Protein AF-A0A0U3E760-F1 (afdb_monomer_lite)

Structure (mmCIF, N/CA/C/O backbone):
data_AF-A0A0U3E760-F1
#
_entry.id   AF-A0A0U3E760-F1
#
loop_
_atom_site.group_PDB
_atom_site.id
_atom_site.type_symbol
_atom_site.label_atom_id
_atom_site.label_alt_id
_atom_site.label_comp_id
_atom_site.label_asym_id
_atom_site.label_entity_id
_atom_site.label_seq_id
_atom_site.pdbx_PDB_ins_code
_atom_site.Cartn_x
_atom_site.Cartn_y
_atom_site.Cartn_z
_atom_site.occupancy
_atom_site.B_iso_or_equiv
_atom_site.auth_seq_id
_atom_site.auth_comp_id
_atom_site.auth_asym_id
_atom_site.auth_atom_id
_atom_site.pdbx_PDB_model_num
ATOM 1 N N . MET A 1 1 ? -31.411 -8.824 47.594 1.00 38.66 1 MET A N 1
ATOM 2 C CA . MET A 1 1 ? -30.555 -7.652 47.331 1.00 38.66 1 MET A CA 1
ATOM 3 C C . MET A 1 1 ? -29.445 -8.138 46.421 1.00 38.66 1 MET A C 1
ATOM 5 O O . MET A 1 1 ? -28.721 -9.026 46.841 1.00 38.66 1 MET A O 1
ATOM 9 N N . ARG A 1 2 ? -29.431 -7.729 45.148 1.00 38.91 2 ARG A N 1
ATOM 10 C CA . ARG A 1 2 ? -28.436 -8.165 44.156 1.00 38.91 2 ARG A CA 1
ATOM 11 C C . ARG A 1 2 ? -27.756 -6.900 43.645 1.00 38.91 2 ARG A C 1
ATOM 13 O O . ARG A 1 2 ? -28.457 -5.940 43.325 1.00 38.91 2 ARG A O 1
ATOM 20 N N . ASP A 1 3 ? -26.439 -6.904 43.741 1.00 46.06 3 ASP A N 1
ATOM 21 C CA . ASP A 1 3 ? -25.577 -5.730 43.746 1.00 46.06 3 ASP A CA 1
ATOM 22 C C . ASP A 1 3 ? -25.678 -4.915 42.455 1.00 46.06 3 ASP A C 1
ATOM 24 O O . ASP A 1 3 ? -25.794 -5.464 41.357 1.00 46.06 3 ASP A O 1
ATOM 28 N N . LYS A 1 4 ? -25.683 -3.588 42.595 1.00 48.56 4 LYS A N 1
ATOM 29 C CA . LYS A 1 4 ? -25.688 -2.654 41.466 1.00 48.56 4 LYS A CA 1
ATOM 30 C C . LYS A 1 4 ? -24.257 -2.517 40.963 1.00 48.56 4 LYS A C 1
ATOM 32 O O . LYS A 1 4 ? -23.583 -1.573 41.355 1.00 48.56 4 LYS A O 1
ATOM 37 N N . VAL A 1 5 ? -23.828 -3.424 40.090 1.00 53.56 5 VAL A N 1
ATOM 38 C CA . VAL A 1 5 ? -22.493 -3.319 39.497 1.00 53.56 5 VAL A CA 1
ATOM 39 C C . VAL A 1 5 ? -22.442 -2.068 38.617 1.00 53.56 5 VAL A C 1
ATOM 41 O O . VAL A 1 5 ? -23.124 -1.969 37.592 1.00 53.56 5 VAL A O 1
ATOM 44 N N . THR A 1 6 ? -21.715 -1.056 39.079 1.00 63.69 6 THR A N 1
ATOM 45 C CA . THR A 1 6 ? -21.594 0.247 38.413 1.00 63.69 6 THR A CA 1
ATOM 46 C C . THR A 1 6 ? -20.575 0.124 37.276 1.00 63.69 6 THR A C 1
ATOM 48 O O . THR A 1 6 ? -19.719 -0.751 37.301 1.00 63.69 6 THR A O 1
ATOM 51 N N . ARG A 1 7 ? -20.632 0.981 36.245 1.00 52.53 7 ARG A N 1
ATOM 52 C CA . ARG A 1 7 ? -19.701 0.925 35.091 1.00 52.53 7 ARG A CA 1
ATOM 53 C C . ARG A 1 7 ? -18.217 0.892 35.487 1.00 52.53 7 ARG A C 1
ATOM 55 O O . ARG A 1 7 ? -17.406 0.378 34.728 1.00 52.53 7 ARG A O 1
ATOM 62 N N . GLU A 1 8 ? -17.885 1.425 36.659 1.00 49.28 8 GLU A N 1
ATOM 63 C CA . GLU A 1 8 ? -16.531 1.390 37.216 1.00 49.28 8 GLU A CA 1
ATOM 64 C C . GLU A 1 8 ? -16.141 0.009 37.762 1.00 49.28 8 GLU A C 1
ATOM 66 O O . GLU A 1 8 ? -14.989 -0.384 37.626 1.00 49.28 8 GLU A O 1
ATOM 71 N N . GLU A 1 9 ? -17.094 -0.768 38.282 1.00 56.16 9 GLU A N 1
ATOM 72 C CA . GLU A 1 9 ? -16.864 -2.147 38.733 1.00 56.16 9 GLU A CA 1
ATOM 73 C C . GLU A 1 9 ? -16.770 -3.118 37.554 1.00 56.16 9 GLU A C 1
ATOM 75 O O . GLU A 1 9 ? -15.931 -4.005 37.575 1.00 56.16 9 GLU A O 1
ATOM 80 N N . LEU A 1 10 ? -17.546 -2.919 36.479 1.00 55.88 10 LEU A N 1
ATOM 81 C CA . LEU A 1 10 ? -17.348 -3.680 35.235 1.00 55.88 10 LEU A CA 1
ATOM 82 C C . LEU A 1 10 ? -15.982 -3.374 34.607 1.00 55.88 10 LEU A C 1
ATOM 84 O O . LEU A 1 10 ? -15.311 -4.282 34.132 1.00 55.88 10 LEU A O 1
ATOM 88 N N . ALA A 1 11 ? -15.541 -2.112 34.655 1.00 55.00 11 ALA A N 1
ATOM 89 C CA . ALA A 1 11 ? -14.200 -1.738 34.220 1.00 55.00 11 ALA A CA 1
ATOM 90 C C . ALA A 1 11 ? -13.113 -2.377 35.102 1.00 55.00 11 ALA A C 1
ATOM 92 O O . ALA A 1 11 ? -12.109 -2.831 34.569 1.00 55.00 11 ALA A O 1
ATOM 93 N N . GLN A 1 12 ? -13.319 -2.455 36.422 1.00 52.38 12 GLN A N 1
ATOM 94 C CA . GLN A 1 12 ? -12.398 -3.127 37.345 1.00 52.38 12 GLN A CA 1
ATOM 95 C C . GLN A 1 12 ? -12.360 -4.645 37.161 1.00 52.38 12 GLN A C 1
ATOM 97 O O . GLN A 1 12 ? -11.275 -5.206 37.179 1.00 52.38 12 GLN A O 1
ATOM 102 N N . ILE A 1 13 ? -13.498 -5.301 36.932 1.00 55.41 13 ILE A N 1
ATOM 103 C CA . ILE A 1 13 ? -13.568 -6.753 36.702 1.00 55.41 13 ILE A CA 1
ATOM 104 C C . ILE A 1 13 ? -12.879 -7.125 35.380 1.00 55.41 13 ILE A C 1
ATOM 106 O O . ILE A 1 13 ? -12.124 -8.089 35.333 1.00 55.41 13 ILE A O 1
ATOM 110 N N . ILE A 1 14 ? -13.045 -6.308 34.333 1.00 54.00 14 ILE A N 1
ATOM 111 C CA . ILE A 1 14 ? -12.330 -6.469 33.052 1.00 54.00 14 ILE A CA 1
ATOM 112 C C . ILE A 1 14 ? -10.825 -6.164 33.199 1.00 54.00 14 ILE A C 1
ATOM 114 O O . ILE A 1 14 ? -10.008 -6.726 32.477 1.00 54.00 14 ILE A O 1
ATOM 118 N N . LEU A 1 15 ? -10.443 -5.284 34.132 1.00 53.25 15 LEU A N 1
ATOM 119 C CA . LEU A 1 15 ? -9.040 -4.984 34.446 1.00 53.25 15 LEU A CA 1
ATOM 120 C C . LEU A 1 15 ? -8.348 -6.094 35.261 1.00 53.25 15 LEU A C 1
ATOM 122 O O . LEU A 1 15 ? -7.121 -6.175 35.208 1.00 53.25 15 LEU A O 1
ATOM 126 N N . ASP A 1 16 ? -9.100 -6.911 36.005 1.00 49.81 16 ASP A N 1
ATOM 127 C CA . ASP A 1 16 ? -8.563 -7.943 36.909 1.00 49.81 16 ASP A CA 1
ATOM 128 C C . ASP A 1 16 ? -8.366 -9.305 36.207 1.00 49.81 16 ASP A C 1
ATOM 130 O O . ASP A 1 16 ? -7.472 -10.069 36.571 1.00 49.81 16 ASP A O 1
ATOM 134 N N . GLU A 1 17 ? -9.144 -9.600 35.157 1.00 57.72 17 GLU A N 1
ATOM 135 C CA . GLU A 1 17 ? -9.183 -10.914 34.492 1.00 57.72 17 GLU A CA 1
ATOM 136 C C . GLU A 1 17 ? -8.430 -10.951 33.147 1.00 57.72 17 GLU A C 1
ATOM 138 O O . GLU A 1 17 ? -8.969 -11.367 32.135 1.00 57.72 17 GLU A O 1
ATOM 143 N N . GLU A 1 18 ? -7.142 -10.589 33.149 1.00 51.81 18 GLU A N 1
ATOM 144 C CA . GLU A 1 18 ? -6.195 -10.885 32.050 1.00 51.81 18 GLU A CA 1
ATOM 145 C C . GLU A 1 18 ? -6.185 -9.910 30.852 1.00 51.81 18 GLU A C 1
ATOM 147 O O . GLU A 1 18 ? -6.592 -10.233 29.742 1.00 51.81 18 GLU A O 1
ATOM 152 N N . LEU A 1 19 ? -5.537 -8.751 31.023 1.00 41.53 19 LEU A N 1
ATOM 153 C CA . LEU A 1 19 ? -4.479 -8.348 30.085 1.00 41.53 19 LEU A CA 1
ATOM 154 C C . LEU A 1 19 ? -3.579 -7.294 30.727 1.00 41.53 19 LEU A C 1
ATOM 156 O O . LEU A 1 19 ? -3.959 -6.139 30.933 1.00 41.53 19 LEU A O 1
ATOM 160 N N . LEU A 1 20 ? -2.348 -7.693 31.038 1.00 39.75 20 LEU A N 1
ATOM 161 C CA . LEU A 1 20 ? -1.339 -6.732 31.430 1.00 39.75 20 LEU A CA 1
ATOM 162 C C . LEU A 1 20 ? -1.130 -5.714 30.306 1.00 39.75 20 LEU A C 1
ATOM 164 O O . LEU A 1 20 ? -0.742 -6.056 29.193 1.00 39.75 20 LEU A O 1
ATOM 168 N N . THR A 1 21 ? -1.212 -4.453 30.723 1.00 49.84 21 THR A N 1
ATOM 169 C CA . THR A 1 21 ? -0.479 -3.290 30.210 1.00 49.84 21 THR A CA 1
ATOM 170 C C . THR A 1 21 ? -0.949 -2.665 28.885 1.00 49.84 21 THR A C 1
ATOM 172 O O . THR A 1 21 ? -1.001 -3.291 27.839 1.00 49.84 21 THR A O 1
ATOM 175 N N . ASN A 1 22 ? -1.215 -1.354 28.968 1.00 50.59 22 ASN A N 1
ATOM 176 C CA . ASN A 1 22 ? -1.591 -0.378 27.929 1.00 50.59 22 ASN A CA 1
ATOM 177 C C . ASN A 1 22 ? -2.993 -0.453 27.300 1.00 50.59 22 ASN A C 1
ATOM 179 O O . ASN A 1 22 ? -3.584 0.609 27.107 1.00 50.59 22 ASN A O 1
ATOM 183 N N . ASP A 1 23 ? -3.571 -1.628 27.064 1.00 51.19 23 ASP A N 1
ATOM 184 C CA . ASP A 1 23 ? -4.777 -1.704 26.215 1.00 51.19 23 ASP A CA 1
ATOM 185 C C . ASP A 1 23 ? -6.092 -1.432 26.969 1.00 51.19 23 ASP A C 1
ATOM 187 O O . ASP A 1 23 ? -7.013 -0.820 26.431 1.00 51.19 23 ASP A O 1
ATOM 191 N N . ALA A 1 24 ? -6.185 -1.789 28.253 1.00 51.78 24 ALA A N 1
ATOM 192 C CA . ALA A 1 24 ? -7.411 -1.591 29.035 1.00 51.78 24 ALA A CA 1
ATOM 193 C C . ALA A 1 24 ? -7.748 -0.106 29.285 1.00 51.78 24 ALA A C 1
ATOM 195 O O . ALA A 1 24 ? -8.917 0.286 29.300 1.00 51.78 24 ALA A O 1
ATOM 196 N N . ALA A 1 25 ? -6.727 0.747 29.419 1.00 55.59 25 ALA A N 1
ATOM 197 C CA . ALA A 1 25 ? -6.912 2.196 29.498 1.00 55.59 25 ALA A CA 1
ATOM 198 C C . ALA A 1 25 ? -7.409 2.773 28.159 1.00 55.59 25 ALA A C 1
ATOM 200 O O . ALA A 1 25 ? -8.283 3.642 28.152 1.00 55.59 25 ALA A O 1
ATOM 201 N N . GLU A 1 26 ? -6.914 2.239 27.038 1.00 53.53 26 GLU A N 1
ATOM 202 C CA . GLU A 1 26 ? -7.351 2.617 25.693 1.00 53.53 26 GLU A CA 1
ATOM 203 C C . GLU A 1 26 ? -8.809 2.196 25.436 1.00 53.53 26 GLU A C 1
ATOM 205 O O . GLU A 1 26 ? -9.595 2.965 24.884 1.00 53.53 26 GLU A O 1
ATOM 210 N N . ILE A 1 27 ? -9.222 1.016 25.910 1.00 54.44 27 ILE A N 1
ATOM 211 C CA . ILE A 1 27 ? -10.605 0.523 25.798 1.00 54.44 27 ILE A CA 1
ATOM 212 C C . ILE A 1 27 ? -11.582 1.445 26.546 1.00 54.44 27 ILE A C 1
ATOM 214 O O . ILE A 1 27 ? -12.632 1.805 26.008 1.00 54.44 27 ILE A O 1
ATOM 218 N N . ILE A 1 28 ? -11.233 1.895 27.755 1.00 57.88 28 ILE A N 1
ATOM 219 C CA . ILE A 1 28 ? -12.058 2.839 28.529 1.00 57.88 28 ILE A CA 1
ATOM 220 C C . ILE A 1 28 ? -12.141 4.208 27.831 1.00 57.88 28 ILE A C 1
ATOM 222 O O . ILE A 1 28 ? -13.200 4.844 27.839 1.00 57.88 28 ILE A O 1
ATOM 226 N N . GLU A 1 29 ? -11.061 4.659 27.191 1.00 61.38 29 GLU A N 1
ATOM 227 C CA . GLU A 1 29 ? -11.030 5.894 26.398 1.00 61.38 29 GLU A CA 1
ATOM 228 C C . GLU A 1 29 ? -11.915 5.793 25.138 1.00 61.38 29 GLU A C 1
ATOM 230 O O . GLU A 1 29 ? -12.744 6.673 24.892 1.00 61.38 29 GLU A O 1
ATOM 235 N N . ILE A 1 30 ? -11.850 4.672 24.411 1.00 56.28 30 ILE A N 1
ATOM 236 C CA . ILE A 1 30 ? -12.683 4.367 23.229 1.00 56.28 30 ILE A CA 1
ATOM 237 C C . ILE A 1 30 ? -14.183 4.287 23.574 1.00 56.28 30 ILE A C 1
ATOM 239 O O . ILE A 1 30 ? -15.048 4.595 22.738 1.00 56.28 30 ILE A O 1
ATOM 243 N N . LEU A 1 31 ? -14.512 3.857 24.795 1.00 60.44 31 LEU A N 1
ATOM 244 C CA . LEU A 1 31 ? -15.885 3.792 25.301 1.00 60.44 31 LEU A CA 1
ATOM 245 C C . LEU A 1 31 ? -16.395 5.150 25.806 1.00 60.44 31 LEU A C 1
ATOM 247 O O . LEU A 1 31 ? -17.590 5.429 25.688 1.00 60.44 31 LEU A O 1
ATOM 251 N N . LYS A 1 32 ? -15.513 6.012 26.332 1.00 59.94 32 LYS A N 1
ATOM 252 C CA . LYS A 1 32 ? -15.852 7.395 26.714 1.00 59.94 32 LYS A CA 1
ATOM 253 C C . LYS A 1 32 ? -16.061 8.298 25.504 1.00 59.94 32 LYS A C 1
ATOM 255 O O . LYS A 1 32 ? -16.911 9.191 25.562 1.00 59.94 32 LYS A O 1
ATOM 260 N N . ASP A 1 33 ? -15.336 8.071 24.412 1.00 49.69 33 ASP A N 1
ATOM 261 C CA . ASP A 1 33 ? -15.479 8.902 23.226 1.00 49.69 33 ASP A CA 1
ATOM 262 C C . ASP A 1 33 ? -16.687 8.480 22.364 1.00 49.69 33 ASP A C 1
ATOM 264 O O . ASP A 1 33 ? -16.717 7.470 21.655 1.00 49.69 33 ASP A O 1
ATOM 268 N N . THR A 1 34 ? -17.737 9.299 22.421 1.00 53.94 34 THR A N 1
ATOM 269 C CA . THR A 1 34 ? -18.954 9.160 21.602 1.00 53.94 34 THR A CA 1
ATOM 270 C C . THR A 1 34 ? -18.720 9.639 20.151 1.00 53.94 34 THR A C 1
ATOM 272 O O . THR A 1 34 ? -19.639 9.601 19.335 1.00 53.94 34 THR A O 1
ATOM 275 N N . LYS A 1 35 ? -17.504 10.093 19.788 1.00 46.50 35 LYS A N 1
ATOM 276 C CA . LYS A 1 35 ? -17.189 10.709 18.481 1.00 46.50 35 LYS A CA 1
ATOM 277 C C . LYS A 1 35 ? -15.971 10.122 17.748 1.00 46.50 35 LYS A C 1
ATOM 279 O O . LYS A 1 35 ? -15.405 10.790 16.881 1.00 46.50 35 LYS A O 1
ATOM 284 N N . VAL A 1 36 ? -15.652 8.847 17.970 1.00 52.19 36 VAL A N 1
ATOM 285 C CA . VAL A 1 36 ? -14.506 8.159 17.328 1.00 52.19 36 VAL A CA 1
ATOM 286 C C . VAL A 1 36 ? -14.532 8.206 15.785 1.00 52.19 36 VAL A C 1
ATOM 288 O O . VAL A 1 36 ? -13.493 8.129 15.136 1.00 52.19 36 VAL A O 1
ATOM 291 N N . SER A 1 37 ? -15.687 8.428 15.149 1.00 49.09 37 SER A N 1
ATOM 292 C CA . SER A 1 37 ? -15.783 8.449 13.682 1.00 49.09 37 SER A CA 1
ATOM 293 C C . SER A 1 37 ? -15.119 9.651 12.986 1.00 49.09 37 SER A C 1
ATOM 295 O O . SER A 1 37 ? -15.069 9.649 11.757 1.00 49.09 37 SER A O 1
ATOM 297 N N . LYS A 1 38 ? -14.631 10.689 13.692 1.00 46.34 38 LYS A N 1
ATOM 298 C CA . LYS A 1 38 ? -14.181 11.935 13.026 1.00 46.34 38 LYS A CA 1
ATOM 299 C C . LYS A 1 38 ? -12.692 12.283 13.117 1.00 46.34 38 LYS A C 1
ATOM 301 O O . LYS A 1 38 ? -12.268 13.180 12.389 1.00 46.34 38 LYS A O 1
ATOM 306 N N . GLU A 1 39 ? -11.879 11.586 13.910 1.00 46.38 39 GLU A N 1
ATOM 307 C CA . GLU A 1 39 ? -10.487 12.023 14.151 1.00 46.38 39 GLU A CA 1
ATOM 308 C C . GLU A 1 39 ? -9.387 11.249 13.410 1.00 46.38 39 GLU A C 1
ATOM 310 O O . GLU A 1 39 ? -8.231 11.663 13.423 1.00 46.38 39 GLU A O 1
ATOM 315 N N . VAL A 1 40 ? -9.711 10.203 12.644 1.00 49.78 40 VAL A N 1
ATOM 316 C CA . VAL A 1 40 ? -8.679 9.450 11.896 1.00 49.78 40 VAL A CA 1
ATOM 317 C C . VAL A 1 40 ? -8.193 10.194 10.634 1.00 49.78 40 VAL A C 1
ATOM 319 O O . VAL A 1 40 ? -7.136 9.887 10.087 1.00 49.78 40 VAL A O 1
ATOM 322 N N . ASN A 1 41 ? -8.900 11.236 10.174 1.00 47.38 41 ASN A N 1
ATOM 323 C CA . ASN A 1 41 ? -8.560 11.930 8.921 1.00 47.38 41 ASN A CA 1
ATOM 324 C C . ASN A 1 41 ? -7.586 13.124 9.071 1.00 47.38 41 ASN A C 1
ATOM 326 O O . ASN A 1 41 ? -7.139 13.681 8.067 1.00 47.38 41 ASN A O 1
ATOM 330 N N . THR A 1 42 ? -7.227 13.534 10.295 1.00 44.53 42 THR A N 1
ATOM 331 C CA . THR A 1 42 ? -6.577 14.848 10.516 1.00 44.53 42 TH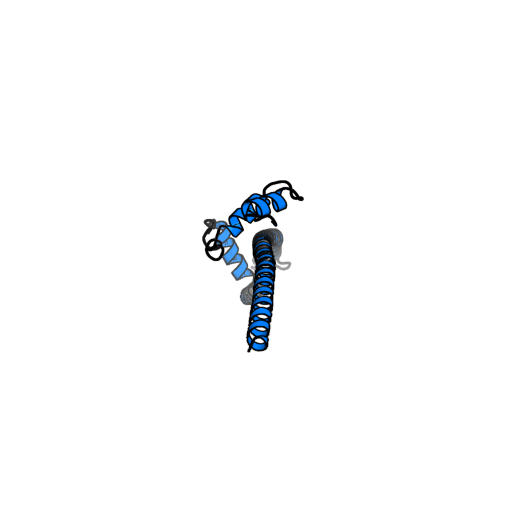R A CA 1
ATOM 332 C C . THR A 1 42 ? -5.096 14.778 10.888 1.00 44.53 42 THR A C 1
ATOM 334 O O . THR A 1 42 ? -4.443 15.813 10.980 1.00 44.53 42 THR A O 1
ATOM 337 N N . LYS A 1 43 ? -4.476 13.596 10.987 1.00 44.25 43 LYS A N 1
ATOM 338 C CA . LYS A 1 43 ? -3.005 13.514 11.050 1.00 44.25 43 LYS A CA 1
ATOM 339 C C . LYS A 1 43 ? -2.427 13.438 9.636 1.00 44.25 43 LYS A C 1
ATOM 341 O O . LYS A 1 43 ? -1.802 12.456 9.249 1.00 44.25 43 LYS A O 1
ATOM 346 N N . ARG A 1 44 ? -2.633 14.499 8.841 1.00 50.06 44 ARG A N 1
ATOM 347 C CA . ARG A 1 44 ? -1.832 14.730 7.628 1.00 50.06 44 ARG A CA 1
ATOM 348 C C . ARG A 1 44 ? -0.405 15.015 8.078 1.00 50.06 44 ARG A C 1
ATOM 350 O O . ARG A 1 44 ? -0.015 16.169 8.232 1.00 50.06 44 ARG A O 1
ATOM 357 N N . THR A 1 45 ? 0.377 13.963 8.295 1.00 49.94 45 THR A N 1
ATOM 358 C CA . THR A 1 45 ? 1.833 14.064 8.278 1.00 49.94 45 THR A CA 1
ATOM 359 C C . THR A 1 45 ? 2.207 14.816 7.011 1.00 49.94 45 THR A C 1
ATOM 361 O O . THR A 1 45 ? 1.797 14.438 5.909 1.00 49.94 45 THR A O 1
ATOM 364 N N . SER A 1 46 ? 2.904 15.933 7.176 1.00 50.25 46 SER A N 1
ATOM 365 C CA . SER A 1 46 ? 3.445 16.739 6.095 1.00 50.25 46 SER A CA 1
ATOM 366 C C . SER A 1 46 ? 4.304 15.842 5.207 1.00 50.25 46 SER A C 1
ATOM 368 O O . SER A 1 46 ? 5.460 15.569 5.509 1.00 50.25 46 SER A O 1
ATOM 370 N N . MET A 1 47 ? 3.712 15.330 4.123 1.00 55.44 47 MET A N 1
ATOM 371 C CA . MET A 1 47 ? 4.423 14.490 3.163 1.00 55.44 47 MET A CA 1
ATOM 372 C C . MET A 1 47 ? 5.660 15.246 2.698 1.00 55.44 47 MET A C 1
ATOM 374 O O . MET A 1 47 ? 5.539 16.347 2.145 1.00 55.44 47 MET A O 1
ATOM 378 N N . THR A 1 48 ? 6.834 14.668 2.935 1.00 70.81 48 THR A N 1
ATOM 379 C CA . THR A 1 48 ? 8.096 15.253 2.489 1.00 70.81 48 THR A CA 1
ATOM 380 C C . THR A 1 48 ? 8.093 15.354 0.962 1.00 70.81 48 THR A C 1
ATOM 382 O O . THR A 1 48 ? 7.381 14.623 0.266 1.00 70.81 48 THR A O 1
ATOM 385 N N . PHE A 1 49 ? 8.871 16.284 0.404 1.00 68.81 49 PHE A N 1
ATOM 386 C CA . PHE A 1 49 ? 8.897 16.516 -1.046 1.00 68.81 49 PHE A CA 1
ATOM 387 C C . PHE A 1 49 ? 9.241 15.233 -1.827 1.00 68.81 49 PHE A C 1
ATOM 389 O O . PHE A 1 49 ? 8.644 14.959 -2.868 1.00 68.81 49 PHE A O 1
ATOM 396 N N . GLY A 1 50 ? 10.119 14.397 -1.257 1.00 67.81 50 GLY A N 1
ATOM 397 C CA . GLY A 1 50 ? 10.468 13.077 -1.783 1.00 67.81 50 GLY A CA 1
ATOM 398 C C . GLY A 1 50 ? 9.299 12.089 -1.789 1.00 67.81 50 GLY A C 1
ATOM 399 O O . GLY A 1 50 ? 9.097 11.411 -2.789 1.00 67.81 50 GLY A O 1
ATOM 400 N N . GLN A 1 51 ? 8.467 12.058 -0.742 1.00 66.19 51 GLN A N 1
ATOM 401 C CA . GLN A 1 51 ? 7.276 11.197 -0.701 1.00 66.19 51 GLN A CA 1
ATOM 402 C C . GLN A 1 51 ? 6.239 11.606 -1.755 1.00 66.19 51 GLN A C 1
ATOM 404 O O . GLN A 1 51 ? 5.688 10.749 -2.439 1.00 66.19 51 GLN A O 1
ATOM 409 N N . ARG A 1 52 ? 6.032 12.915 -1.961 1.00 72.81 52 ARG A N 1
ATOM 410 C CA . ARG A 1 52 ? 5.120 13.427 -3.003 1.00 72.81 52 ARG A CA 1
ATOM 411 C C . ARG A 1 52 ? 5.616 13.137 -4.418 1.00 72.81 52 ARG A C 1
ATOM 413 O O . ARG A 1 52 ? 4.808 12.942 -5.326 1.00 72.81 52 ARG A O 1
ATOM 420 N N . LEU A 1 53 ? 6.933 13.175 -4.624 1.00 70.88 53 LEU A N 1
ATOM 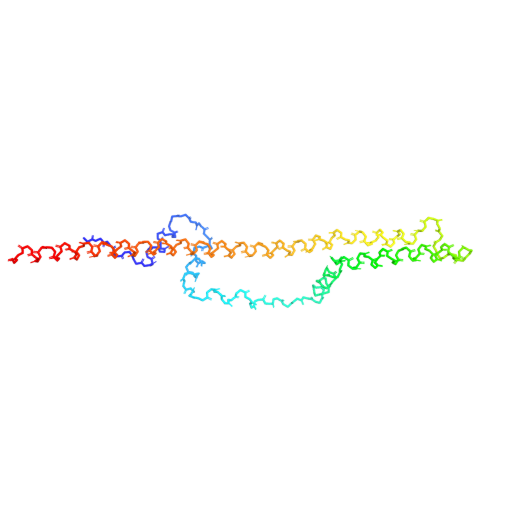421 C CA . LEU A 1 53 ? 7.540 12.838 -5.907 1.00 70.88 53 LEU A CA 1
ATOM 422 C C . LEU A 1 53 ? 7.464 11.329 -6.158 1.00 70.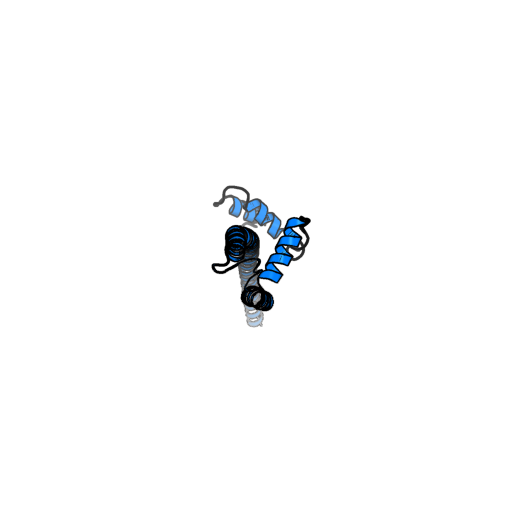88 53 LEU A C 1
ATOM 424 O O . LEU A 1 53 ? 7.036 10.930 -7.235 1.00 70.88 53 LEU A O 1
ATOM 428 N N . ALA A 1 54 ? 7.782 10.511 -5.152 1.00 68.44 54 ALA A N 1
ATOM 429 C CA . ALA A 1 54 ? 7.655 9.060 -5.217 1.00 68.44 54 ALA A CA 1
ATOM 430 C C . ALA A 1 54 ? 6.214 8.636 -5.532 1.00 68.44 54 ALA A C 1
ATOM 432 O O . ALA A 1 54 ? 6.021 7.843 -6.441 1.00 68.44 54 ALA A O 1
ATOM 433 N N . ASP A 1 55 ? 5.201 9.228 -4.888 1.00 68.62 55 ASP A N 1
ATOM 434 C CA . ASP A 1 55 ? 3.793 8.922 -5.182 1.00 68.62 55 ASP A CA 1
ATOM 435 C C . ASP A 1 55 ? 3.392 9.255 -6.616 1.00 68.62 55 ASP A C 1
ATOM 437 O O . ASP A 1 55 ? 2.733 8.454 -7.278 1.00 68.62 55 ASP A O 1
ATOM 441 N N . ARG A 1 56 ? 3.832 10.405 -7.138 1.00 71.31 56 ARG A N 1
ATOM 442 C CA . ARG A 1 56 ? 3.581 10.757 -8.541 1.00 71.31 56 ARG A CA 1
ATOM 443 C C . ARG A 1 56 ? 4.308 9.825 -9.506 1.00 71.31 56 ARG A C 1
ATOM 445 O O . ARG A 1 56 ? 3.721 9.439 -10.513 1.00 71.31 56 ARG A O 1
ATOM 452 N N . ILE A 1 57 ? 5.544 9.440 -9.194 1.00 68.88 57 ILE A N 1
ATOM 453 C CA . ILE A 1 57 ? 6.314 8.488 -10.001 1.00 68.88 57 ILE A CA 1
ATOM 454 C C . ILE A 1 57 ? 5.661 7.105 -9.962 1.00 68.88 57 ILE A C 1
ATOM 456 O O . ILE A 1 57 ? 5.516 6.498 -11.012 1.00 68.88 57 ILE A O 1
ATOM 460 N N . THR A 1 58 ? 5.205 6.618 -8.806 1.00 70.81 58 THR A N 1
ATOM 461 C CA . THR A 1 58 ? 4.522 5.321 -8.686 1.00 70.81 58 THR A CA 1
ATOM 462 C C . THR A 1 58 ? 3.208 5.304 -9.466 1.00 70.81 58 THR A C 1
ATOM 464 O O . THR A 1 58 ? 2.953 4.355 -10.203 1.00 70.81 58 THR A O 1
ATOM 467 N N . LEU A 1 59 ? 2.400 6.365 -9.368 1.00 70.19 59 LEU A N 1
ATOM 468 C CA . LEU A 1 59 ? 1.148 6.481 -10.123 1.00 70.19 59 LEU A CA 1
ATOM 469 C C . LEU A 1 59 ? 1.386 6.548 -11.640 1.00 70.19 59 LEU A C 1
ATOM 471 O O . LEU A 1 59 ? 0.604 5.999 -12.414 1.00 70.19 59 LEU A O 1
ATOM 475 N N . PHE A 1 60 ? 2.465 7.202 -12.071 1.00 71.75 60 PHE A N 1
ATOM 476 C CA . PHE A 1 60 ? 2.820 7.308 -13.485 1.00 71.75 60 PHE A CA 1
ATOM 477 C C . PHE A 1 60 ? 3.439 6.012 -14.032 1.00 71.75 60 PHE A C 1
ATOM 479 O O . PHE A 1 60 ? 3.011 5.519 -15.074 1.00 71.75 60 PHE A O 1
ATOM 486 N N . ALA A 1 61 ? 4.390 5.421 -13.305 1.00 70.69 61 ALA A N 1
ATOM 487 C CA . ALA A 1 61 ? 5.090 4.197 -13.688 1.00 70.69 61 ALA A CA 1
ATOM 488 C C . ALA A 1 61 ? 4.188 2.951 -13.659 1.00 70.69 61 ALA A C 1
ATOM 490 O O . ALA A 1 61 ? 4.434 2.008 -14.405 1.00 70.69 61 ALA A O 1
ATOM 491 N N . GLY A 1 62 ? 3.126 2.949 -12.844 1.00 70.31 62 GLY A N 1
ATOM 492 C CA . GLY A 1 62 ? 2.131 1.871 -12.796 1.00 70.31 62 GLY A CA 1
ATOM 493 C C . GLY A 1 62 ? 1.080 1.910 -13.915 1.00 70.31 62 GLY A C 1
ATOM 494 O O . GLY A 1 62 ? 0.200 1.054 -13.955 1.00 70.31 62 GLY A O 1
ATOM 495 N N . SER A 1 63 ? 1.124 2.899 -14.814 1.00 82.81 63 SER A N 1
ATOM 496 C CA . SER A 1 63 ? 0.136 3.049 -15.884 1.00 82.81 63 SER A CA 1
ATOM 497 C C . SER A 1 63 ? 0.508 2.252 -17.135 1.00 82.81 63 SER A C 1
ATOM 499 O O . SER A 1 63 ? 1.623 2.345 -17.645 1.00 82.81 63 SER A O 1
ATOM 501 N N . TRP A 1 64 ? -0.474 1.569 -17.728 1.00 81.25 64 TRP A N 1
ATOM 502 C CA . TRP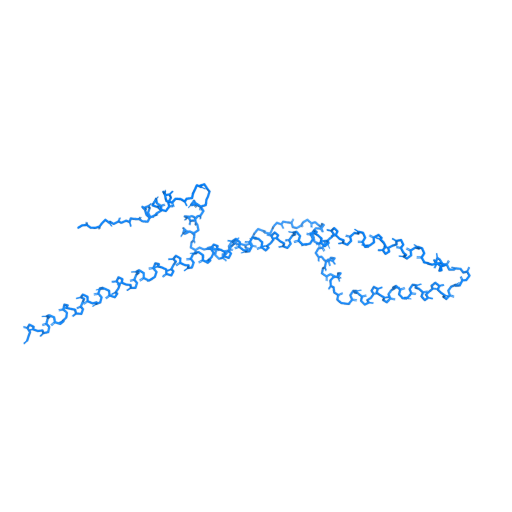 A 1 64 ? -0.334 0.895 -19.026 1.00 81.25 64 TRP A CA 1
ATOM 503 C C . TRP A 1 64 ? 0.169 1.823 -20.142 1.00 81.25 64 TRP A C 1
ATOM 505 O O . TRP A 1 64 ? 0.930 1.401 -21.010 1.00 81.25 64 TRP A O 1
ATOM 515 N N . LYS A 1 65 ? -0.199 3.111 -20.102 1.00 84.44 65 LYS A N 1
ATOM 516 C CA . LYS A 1 65 ? 0.257 4.101 -21.090 1.00 84.44 65 LYS A CA 1
ATOM 517 C C . LYS A 1 65 ? 1.762 4.368 -20.993 1.00 84.44 65 LYS A C 1
ATOM 519 O O . LYS A 1 65 ? 2.403 4.564 -22.021 1.00 84.44 65 LYS A O 1
ATOM 524 N N . PHE A 1 66 ? 2.328 4.348 -19.784 1.00 85.25 66 PHE A N 1
ATOM 525 C CA . PHE A 1 66 ? 3.763 4.545 -19.574 1.00 85.25 66 PHE A CA 1
ATOM 526 C C . PHE A 1 66 ? 4.572 3.396 -20.176 1.00 85.25 66 PHE A C 1
ATOM 528 O O . PHE A 1 66 ? 5.527 3.646 -20.905 1.00 85.25 66 PHE A O 1
ATOM 535 N N . ILE A 1 67 ? 4.137 2.152 -19.947 1.00 86.31 67 ILE A N 1
ATOM 536 C CA . ILE A 1 67 ? 4.779 0.952 -20.502 1.00 86.31 67 ILE A CA 1
ATOM 537 C C . ILE A 1 67 ? 4.829 1.029 -22.034 1.00 86.31 67 ILE A C 1
ATOM 539 O O . ILE A 1 67 ? 5.880 0.805 -22.630 1.00 86.31 67 ILE A O 1
ATOM 543 N N . ILE A 1 68 ? 3.720 1.412 -22.674 1.00 88.38 68 ILE A N 1
ATOM 544 C CA . ILE A 1 68 ? 3.636 1.526 -24.138 1.00 88.38 68 ILE A CA 1
ATOM 545 C C . ILE A 1 68 ? 4.587 2.608 -24.675 1.00 88.38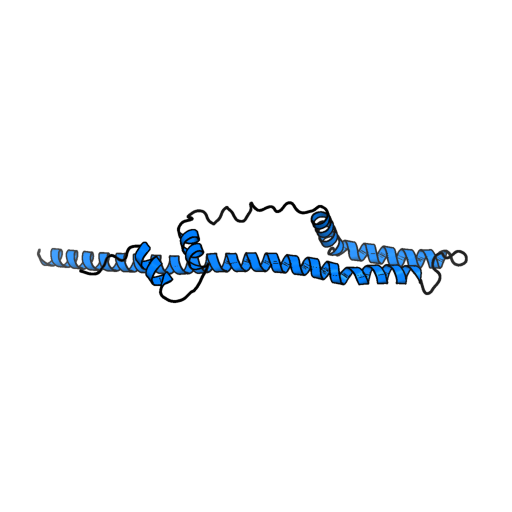 68 ILE A C 1
ATOM 547 O O . ILE A 1 68 ? 5.325 2.352 -25.625 1.00 88.38 68 ILE A O 1
ATOM 551 N N . ILE A 1 69 ? 4.615 3.799 -24.064 1.00 90.38 69 ILE A N 1
ATOM 552 C CA . ILE A 1 69 ? 5.512 4.896 -24.476 1.00 90.38 69 ILE A CA 1
ATOM 553 C C . ILE A 1 69 ? 6.986 4.528 -24.253 1.00 90.38 69 ILE A C 1
ATOM 555 O O . ILE A 1 69 ? 7.840 4.855 -25.081 1.00 90.38 69 ILE A O 1
ATOM 559 N N . PHE A 1 70 ? 7.289 3.834 -23.154 1.00 88.38 70 PHE A N 1
ATOM 560 C CA . PHE A 1 70 ? 8.635 3.367 -22.840 1.00 88.38 70 PHE A CA 1
ATOM 561 C C . PHE A 1 70 ? 9.124 2.355 -23.884 1.00 88.38 70 PHE A C 1
ATOM 563 O O . PHE A 1 70 ? 10.196 2.542 -24.456 1.00 88.38 70 PHE A O 1
ATOM 570 N N . LEU A 1 71 ? 8.306 1.351 -24.224 1.00 89.44 71 LEU A N 1
ATOM 571 C CA . LEU A 1 71 ? 8.618 0.398 -25.296 1.00 89.44 71 LEU A CA 1
ATOM 572 C C . LEU A 1 71 ? 8.769 1.087 -26.658 1.00 89.44 71 LEU A C 1
ATOM 574 O O . LEU A 1 71 ? 9.707 0.783 -27.391 1.00 89.44 71 LEU A O 1
ATOM 578 N N . ALA A 1 72 ? 7.886 2.031 -26.992 1.00 92.56 72 ALA A N 1
ATOM 579 C CA . ALA A 1 72 ? 7.975 2.781 -28.242 1.00 92.56 72 ALA A CA 1
ATOM 580 C C . ALA A 1 72 ? 9.276 3.596 -28.329 1.00 92.56 72 ALA A C 1
ATOM 582 O O . ALA A 1 72 ? 9.919 3.610 -29.375 1.00 92.56 72 ALA A O 1
ATOM 583 N N . THR A 1 73 ? 9.700 4.218 -27.224 1.00 89.25 73 THR A N 1
ATOM 584 C CA . THR A 1 73 ? 10.987 4.925 -27.134 1.00 89.25 73 THR A CA 1
ATOM 585 C C . THR A 1 73 ? 12.167 3.972 -27.333 1.00 89.25 73 THR A C 1
ATOM 587 O O . THR A 1 73 ? 13.077 4.299 -28.091 1.00 89.25 73 THR A O 1
ATOM 590 N N . LEU A 1 74 ? 12.149 2.784 -26.714 1.00 89.50 74 LEU A N 1
ATOM 591 C CA . LEU A 1 74 ? 13.205 1.777 -26.893 1.00 89.50 74 LEU A CA 1
ATOM 592 C C . LEU A 1 74 ? 13.299 1.304 -28.348 1.00 89.50 74 LEU A C 1
ATOM 594 O O . LEU A 1 74 ? 14.385 1.281 -28.922 1.00 89.50 74 LEU A O 1
ATOM 598 N N . LEU A 1 75 ? 12.163 0.974 -28.966 1.00 89.12 75 LEU A N 1
ATOM 599 C CA . LEU A 1 75 ? 12.115 0.579 -30.375 1.00 89.12 75 LEU A CA 1
ATOM 600 C C . LEU A 1 75 ? 12.568 1.720 -31.292 1.00 89.12 75 LEU A C 1
ATOM 602 O O . LEU A 1 75 ? 13.344 1.491 -32.215 1.00 89.12 75 LEU A O 1
ATOM 606 N N . GLY A 1 76 ? 12.144 2.953 -31.005 1.00 90.44 76 GLY A N 1
ATOM 607 C CA . GLY A 1 76 ? 12.584 4.147 -31.720 1.00 90.44 76 GLY A CA 1
ATOM 608 C C . GLY A 1 76 ? 14.096 4.359 -31.632 1.00 90.44 76 GLY A C 1
ATOM 609 O O . GLY A 1 76 ? 14.723 4.649 -32.646 1.00 90.44 76 GLY A O 1
ATOM 610 N N . TRP A 1 77 ? 14.696 4.143 -30.458 1.00 86.31 77 TRP A N 1
ATOM 611 C CA . TRP A 1 77 ? 16.146 4.228 -30.253 1.00 86.31 77 TRP A CA 1
ATOM 612 C C . TRP A 1 77 ? 16.909 3.177 -31.064 1.00 86.31 77 TRP A C 1
ATOM 614 O O . TRP A 1 77 ? 17.907 3.495 -31.712 1.00 86.31 77 TRP A O 1
ATOM 624 N N . ILE A 1 78 ? 16.417 1.934 -31.071 1.00 85.00 78 ILE A N 1
ATOM 625 C CA . ILE A 1 78 ? 16.997 0.838 -31.859 1.00 85.00 78 ILE A CA 1
ATOM 626 C C . ILE A 1 78 ? 16.937 1.172 -33.355 1.00 85.00 78 ILE A C 1
ATOM 628 O O . ILE A 1 78 ? 17.953 1.080 -34.042 1.00 85.00 78 ILE A O 1
ATOM 632 N N . VAL A 1 79 ? 15.777 1.614 -33.856 1.00 86.50 79 VAL A N 1
ATOM 633 C CA . VAL A 1 79 ? 15.594 2.000 -35.266 1.00 86.50 79 VAL A CA 1
ATOM 634 C C . VAL A 1 79 ? 16.485 3.191 -35.630 1.00 86.50 79 VAL A C 1
ATOM 636 O O . VAL A 1 79 ? 17.139 3.166 -36.670 1.00 86.50 79 VAL A O 1
ATOM 639 N N . PHE A 1 80 ? 16.570 4.206 -34.767 1.00 85.69 80 PHE A N 1
ATOM 640 C CA . PHE A 1 80 ? 17.413 5.383 -34.980 1.00 85.69 80 PHE A CA 1
ATOM 641 C C . PHE A 1 80 ? 18.902 5.024 -35.091 1.00 85.69 80 PHE A C 1
ATOM 643 O O . PHE A 1 80 ? 19.574 5.470 -36.024 1.00 85.69 80 PHE A O 1
ATOM 650 N N . ASN A 1 81 ? 19.418 4.172 -34.199 1.00 83.88 81 ASN A N 1
ATOM 651 C CA . ASN A 1 81 ? 20.799 3.694 -34.309 1.00 83.88 81 ASN A CA 1
ATOM 652 C C . ASN A 1 81 ? 21.010 2.848 -35.562 1.00 83.88 81 ASN A C 1
ATOM 654 O O . ASN A 1 81 ? 21.990 3.045 -36.273 1.00 83.88 81 ASN A O 1
ATOM 658 N N . GLN A 1 82 ? 20.073 1.956 -35.886 1.00 79.50 82 GLN A N 1
ATOM 659 C CA . GLN A 1 82 ? 20.201 1.096 -37.060 1.00 79.50 82 GLN A CA 1
ATOM 660 C C . GLN A 1 82 ? 20.242 1.894 -38.375 1.00 79.50 82 GLN A C 1
ATOM 662 O O . GLN A 1 82 ? 20.960 1.506 -39.297 1.00 79.50 82 GLN A O 1
ATOM 667 N N . LEU A 1 83 ? 19.510 3.011 -38.451 1.00 80.56 83 LEU A N 1
ATOM 668 C CA . LEU A 1 83 ? 19.504 3.923 -39.601 1.00 80.56 83 LEU A CA 1
ATOM 669 C C . LEU A 1 83 ? 20.769 4.788 -39.694 1.00 80.56 83 LEU A C 1
ATOM 671 O O . LEU A 1 83 ? 21.171 5.161 -40.794 1.00 80.56 83 LEU A O 1
ATOM 675 N N . THR A 1 84 ? 21.405 5.103 -38.563 1.00 76.50 84 THR A N 1
ATOM 676 C CA . THR A 1 84 ? 22.594 5.974 -38.519 1.00 76.50 84 THR A CA 1
ATOM 677 C C . THR A 1 84 ? 23.880 5.222 -38.897 1.00 76.50 84 THR A C 1
ATOM 679 O O . THR A 1 84 ? 24.866 5.848 -39.290 1.00 76.50 84 THR A O 1
ATOM 682 N N . GLY A 1 85 ? 23.862 3.881 -38.873 1.00 67.56 85 GLY A N 1
ATOM 683 C CA . GLY A 1 85 ? 24.848 3.005 -39.517 1.00 67.56 85 GLY A CA 1
ATOM 684 C C . GLY A 1 85 ? 26.300 3.322 -39.139 1.00 67.56 85 GLY A C 1
ATOM 685 O O . GLY A 1 85 ? 26.781 2.884 -38.095 1.00 67.56 85 GLY A O 1
ATOM 686 N N . ASN A 1 86 ? 26.987 4.111 -39.972 1.00 63.12 86 ASN A N 1
ATOM 687 C CA . ASN A 1 86 ? 28.398 4.490 -39.819 1.00 63.12 86 ASN A CA 1
ATOM 688 C C . ASN A 1 86 ? 28.687 5.569 -38.754 1.00 63.12 86 ASN A C 1
ATOM 690 O O . ASN A 1 86 ? 29.846 5.743 -38.392 1.00 63.12 86 ASN A O 1
ATOM 694 N N . HIS A 1 87 ? 27.679 6.296 -38.262 1.00 69.12 87 HIS A N 1
ATOM 695 C CA . HIS A 1 87 ? 27.803 7.278 -37.166 1.00 69.12 87 HIS A CA 1
ATOM 696 C C . HIS A 1 87 ? 26.956 6.872 -35.946 1.00 69.12 87 HIS A C 1
ATOM 698 O O . HIS A 1 87 ? 26.488 7.718 -35.185 1.00 69.12 87 HIS A O 1
ATOM 704 N N . SER A 1 88 ? 26.696 5.570 -35.790 1.00 69.25 88 SER A N 1
ATOM 705 C CA . SER A 1 88 ? 25.834 5.062 -34.721 1.00 69.25 88 SER A CA 1
ATOM 706 C C . SER A 1 88 ? 26.407 5.406 -33.350 1.00 69.25 88 SER A C 1
ATOM 708 O O . SER A 1 88 ? 27.529 5.028 -33.019 1.00 69.25 88 SER A O 1
ATOM 710 N N . PHE A 1 89 ? 25.609 6.114 -32.553 1.00 72.19 89 PHE A N 1
ATOM 711 C CA . PHE A 1 89 ? 25.954 6.517 -31.192 1.00 72.19 89 PHE A CA 1
ATOM 712 C C . PHE A 1 89 ? 26.002 5.315 -30.231 1.00 72.19 89 PHE A C 1
ATOM 714 O O . PHE A 1 89 ? 26.751 5.337 -29.260 1.00 72.19 89 PHE A O 1
ATOM 721 N N . ASP A 1 90 ? 25.234 4.255 -30.514 1.00 79.69 90 ASP A N 1
ATOM 722 C CA . ASP A 1 90 ? 25.248 2.988 -29.768 1.00 79.69 90 ASP A CA 1
ATOM 723 C C . ASP A 1 90 ? 25.105 1.801 -30.752 1.00 79.69 90 ASP A C 1
ATOM 725 O O . ASP A 1 90 ? 23.989 1.360 -31.040 1.00 79.69 90 ASP A O 1
ATOM 729 N N . PRO A 1 91 ? 26.219 1.325 -31.351 1.00 75.62 91 PRO A N 1
ATOM 730 C CA . PRO A 1 91 ? 26.223 0.193 -32.276 1.00 75.62 91 PRO A CA 1
ATOM 731 C C . PRO A 1 91 ? 25.769 -1.106 -31.602 1.00 75.62 91 PRO A C 1
ATOM 733 O O . PRO A 1 91 ? 25.964 -1.301 -30.402 1.00 75.62 91 PRO A O 1
ATOM 736 N N . TYR A 1 92 ? 25.223 -2.040 -32.386 1.00 70.69 92 TYR A N 1
ATOM 737 C CA . TYR A 1 92 ? 24.919 -3.393 -31.907 1.00 70.69 92 TYR A CA 1
ATOM 738 C C . TYR A 1 92 ? 26.180 -4.004 -31.262 1.00 70.69 92 TYR A C 1
ATOM 740 O O . TYR A 1 92 ? 27.213 -4.046 -31.937 1.00 70.69 92 TYR A O 1
ATOM 748 N N . PRO A 1 93 ? 26.162 -4.436 -29.980 1.00 73.00 93 PRO A N 1
ATOM 749 C CA . PRO A 1 93 ? 25.033 -4.943 -29.178 1.00 73.00 93 PRO A CA 1
ATOM 750 C C . PRO A 1 93 ? 24.328 -3.955 -28.203 1.00 73.00 93 PRO A C 1
ATOM 752 O O . PRO A 1 93 ? 23.755 -4.400 -27.210 1.00 73.00 93 PRO A O 1
ATOM 755 N N . PHE A 1 94 ? 24.323 -2.644 -28.471 1.00 82.75 94 PHE A N 1
ATOM 756 C CA . PHE A 1 94 ? 23.640 -1.596 -27.679 1.00 82.75 94 PHE A CA 1
ATOM 757 C C . PHE A 1 94 ? 24.092 -1.504 -26.207 1.00 82.75 94 PHE A C 1
ATOM 759 O O . PHE A 1 94 ? 23.319 -1.731 -25.268 1.00 82.75 94 PHE A O 1
ATOM 766 N N . ILE A 1 95 ? 25.371 -1.191 -25.986 1.00 84.75 95 ILE A N 1
ATOM 767 C CA . ILE A 1 95 ? 25.973 -1.160 -24.646 1.00 84.75 95 ILE A CA 1
ATOM 768 C C . ILE A 1 95 ? 25.374 -0.058 -23.763 1.00 84.75 95 ILE A C 1
ATOM 770 O O . ILE A 1 95 ? 25.168 -0.278 -22.567 1.00 84.75 95 ILE A O 1
ATOM 774 N N . LEU A 1 96 ? 25.051 1.107 -24.336 1.00 85.56 96 LEU A N 1
ATOM 775 C CA . LEU A 1 96 ? 24.494 2.227 -23.574 1.00 85.56 96 LEU A CA 1
ATOM 776 C C . LEU A 1 96 ? 23.048 1.948 -23.172 1.00 85.56 96 LEU A C 1
ATOM 778 O O . LEU A 1 96 ? 22.679 2.165 -22.016 1.00 85.56 96 LEU A O 1
ATOM 782 N N . LEU A 1 97 ? 22.245 1.417 -24.096 1.00 86.81 97 LEU A N 1
ATOM 783 C CA . LEU A 1 97 ? 20.873 1.008 -23.804 1.00 86.81 97 LEU A CA 1
ATOM 784 C C . LEU A 1 97 ? 20.839 -0.044 -22.686 1.00 86.81 97 LEU A C 1
ATOM 786 O O . LEU A 1 97 ? 20.063 0.082 -21.738 1.00 86.81 97 LEU A O 1
ATOM 790 N N . ASN A 1 98 ? 21.722 -1.042 -22.761 1.00 88.69 98 ASN A N 1
ATOM 791 C CA . ASN A 1 98 ? 21.837 -2.089 -21.751 1.00 88.69 98 ASN A CA 1
ATOM 792 C C . ASN A 1 98 ? 22.261 -1.530 -20.380 1.00 88.69 98 ASN A C 1
ATOM 794 O O . ASN A 1 98 ? 21.662 -1.870 -19.357 1.00 88.69 98 ASN A O 1
ATOM 798 N N . LEU A 1 99 ? 23.228 -0.608 -20.350 1.00 89.19 99 LEU A N 1
ATOM 799 C CA . LEU A 1 99 ? 23.660 0.054 -19.118 1.00 89.19 99 LEU A CA 1
ATOM 800 C C . LEU A 1 99 ? 22.505 0.815 -18.447 1.00 89.19 99 LEU A C 1
ATOM 802 O O . LEU A 1 99 ? 22.278 0.672 -17.243 1.00 89.19 99 LEU A O 1
ATOM 806 N N . VAL A 1 100 ? 21.753 1.602 -19.223 1.00 89.19 100 VAL A N 1
ATOM 807 C CA . VAL A 1 100 ? 20.620 2.384 -18.709 1.00 89.19 100 VAL A CA 1
ATOM 808 C C . VAL A 1 100 ? 19.514 1.464 -18.196 1.00 89.19 100 VAL A C 1
ATOM 810 O O . VAL A 1 100 ? 19.036 1.659 -17.079 1.00 89.19 100 VAL A O 1
ATOM 813 N N . LEU A 1 101 ? 19.136 0.438 -18.963 1.00 89.88 101 LEU A N 1
ATOM 814 C CA . LEU A 1 101 ? 18.121 -0.541 -18.557 1.00 89.88 101 LEU A CA 1
ATOM 815 C C . LEU A 1 101 ? 18.517 -1.277 -17.273 1.00 89.88 101 LEU A C 1
ATOM 817 O O . LEU A 1 101 ? 17.687 -1.425 -16.377 1.00 89.88 101 LEU A O 1
ATOM 821 N N . SER A 1 102 ? 19.785 -1.671 -17.152 1.00 92.12 102 SER A N 1
ATOM 822 C CA . SER A 1 102 ? 20.313 -2.327 -15.953 1.00 92.12 102 SER A CA 1
ATOM 823 C C . SER A 1 102 ? 20.244 -1.414 -14.724 1.00 92.12 102 SER A C 1
ATOM 825 O O . SER A 1 102 ? 19.826 -1.849 -13.653 1.00 92.12 102 SER A O 1
ATOM 827 N N . CYS A 1 103 ? 20.581 -0.129 -14.874 1.00 90.31 103 CYS A N 1
ATOM 828 C CA . CYS A 1 103 ? 20.470 0.857 -13.796 1.00 90.31 103 CYS A CA 1
ATOM 829 C C . CYS A 1 103 ? 19.008 1.086 -13.369 1.00 90.31 103 CYS A C 1
ATOM 831 O O . CYS A 1 103 ? 18.697 1.093 -12.176 1.00 90.31 103 CYS A O 1
ATOM 833 N N . VAL A 1 104 ? 18.089 1.204 -14.334 1.00 89.00 104 VAL A N 1
ATOM 834 C CA . VAL A 1 104 ? 16.648 1.332 -14.062 1.00 89.00 104 VAL A CA 1
ATOM 835 C C . VAL A 1 104 ? 16.133 0.106 -13.306 1.00 89.00 104 VAL A C 1
ATOM 837 O O . VAL A 1 104 ? 15.465 0.261 -12.284 1.00 89.00 104 VAL A O 1
ATOM 840 N N . ALA A 1 105 ? 16.481 -1.101 -13.756 1.00 88.25 105 ALA A N 1
ATOM 841 C CA . ALA A 1 105 ? 16.083 -2.348 -13.107 1.00 88.25 105 ALA A CA 1
ATOM 842 C C . ALA A 1 105 ? 16.640 -2.472 -11.677 1.00 88.25 105 ALA A C 1
ATOM 844 O O . ALA A 1 105 ? 15.919 -2.882 -10.769 1.00 88.25 105 ALA A O 1
ATOM 845 N N . ALA A 1 106 ? 17.888 -2.052 -11.442 1.00 91.38 106 ALA A N 1
ATOM 846 C CA . ALA A 1 106 ? 18.500 -2.080 -10.113 1.00 91.38 106 ALA A CA 1
ATOM 847 C C . ALA A 1 106 ? 17.744 -1.207 -9.091 1.00 91.38 106 ALA A C 1
ATOM 849 O O . ALA A 1 106 ? 17.618 -1.579 -7.924 1.00 91.38 106 ALA A O 1
ATOM 850 N N . ILE A 1 107 ? 17.201 -0.065 -9.525 1.00 86.06 107 ILE A N 1
ATOM 851 C CA . ILE A 1 107 ? 16.452 0.861 -8.659 1.00 86.06 107 ILE A CA 1
ATOM 852 C C . ILE A 1 107 ? 14.981 0.433 -8.493 1.00 86.06 107 ILE A C 1
ATOM 854 O O . ILE A 1 107 ? 14.338 0.810 -7.510 1.00 86.06 107 ILE A O 1
ATOM 858 N N . GLN A 1 108 ? 14.436 -0.393 -9.393 1.00 87.38 108 GLN A N 1
ATOM 859 C CA . GLN A 1 108 ? 13.038 -0.835 -9.319 1.00 87.38 108 GLN A CA 1
ATOM 860 C C . GLN A 1 108 ? 12.728 -1.607 -8.032 1.00 87.38 108 GLN A C 1
ATOM 862 O O . GLN A 1 108 ? 11.749 -1.280 -7.362 1.00 87.38 108 GLN A O 1
ATOM 867 N N . ALA A 1 109 ? 13.545 -2.595 -7.654 1.00 87.19 109 ALA A N 1
ATOM 868 C CA . ALA A 1 109 ? 13.249 -3.448 -6.500 1.00 87.19 109 ALA A CA 1
ATOM 869 C C . ALA A 1 109 ? 13.169 -2.670 -5.164 1.00 87.19 109 ALA A C 1
ATOM 871 O O . ALA A 1 109 ? 12.169 -2.826 -4.459 1.00 87.19 109 ALA A O 1
ATOM 872 N N . PRO A 1 110 ? 14.113 -1.769 -4.821 1.00 85.62 110 PRO A N 1
ATOM 873 C CA . PRO A 1 110 ? 14.001 -0.926 -3.629 1.00 85.62 110 PRO A CA 1
ATOM 874 C C . PRO A 1 110 ? 12.799 0.021 -3.656 1.00 85.62 110 PRO A C 1
ATOM 876 O O . PRO A 1 110 ? 12.142 0.195 -2.635 1.00 85.62 110 PRO A O 1
ATOM 879 N N . VAL A 1 111 ? 12.478 0.622 -4.809 1.00 80.38 111 VAL A N 1
ATOM 880 C CA . VAL A 1 111 ? 11.320 1.526 -4.938 1.00 80.38 111 VAL A CA 1
ATOM 881 C C . VAL A 1 111 ? 10.010 0.766 -4.736 1.00 80.38 111 VAL A C 1
ATOM 883 O O . VAL A 1 111 ? 9.117 1.246 -4.033 1.00 80.38 111 VAL A O 1
ATOM 886 N N . ILE A 1 112 ? 9.904 -0.439 -5.303 1.00 84.25 112 ILE A N 1
ATOM 887 C CA . ILE A 1 112 ? 8.761 -1.330 -5.092 1.00 84.25 112 ILE A CA 1
ATOM 888 C C . ILE A 1 112 ? 8.673 -1.713 -3.612 1.00 84.25 112 ILE A C 1
ATOM 890 O O . ILE A 1 112 ? 7.602 -1.570 -3.027 1.00 84.25 112 ILE A O 1
ATOM 894 N N . LEU A 1 113 ? 9.785 -2.104 -2.983 1.00 83.44 113 LEU A N 1
ATOM 895 C CA . LEU A 1 113 ? 9.826 -2.480 -1.569 1.00 83.44 113 LEU A CA 1
ATOM 896 C C . LEU A 1 113 ? 9.456 -1.309 -0.645 1.00 83.44 113 LEU A C 1
ATOM 898 O O . LEU A 1 113 ? 8.688 -1.487 0.294 1.00 83.44 113 LEU A O 1
ATOM 902 N N . MET A 1 114 ? 9.917 -0.088 -0.932 1.00 78.31 114 MET A N 1
ATOM 903 C CA . MET A 1 114 ? 9.512 1.117 -0.196 1.00 78.31 114 MET A CA 1
ATOM 904 C C . MET A 1 114 ? 8.016 1.416 -0.364 1.00 78.31 114 MET A C 1
ATOM 906 O O . MET A 1 114 ? 7.342 1.775 0.605 1.00 78.31 114 MET A O 1
ATOM 910 N N . SER A 1 115 ? 7.475 1.249 -1.576 1.00 78.00 115 SER A N 1
ATOM 911 C CA . SER A 1 115 ? 6.040 1.408 -1.837 1.00 78.00 115 SER A CA 1
ATOM 912 C C . SER A 1 115 ? 5.205 0.354 -1.103 1.00 78.00 115 SER A C 1
ATOM 914 O O . SER A 1 115 ? 4.173 0.697 -0.521 1.00 78.00 115 SER A O 1
ATOM 916 N N . GLN A 1 116 ? 5.670 -0.898 -1.085 1.00 83.31 116 GLN A N 1
ATOM 917 C CA . GLN A 1 116 ? 5.050 -2.010 -0.364 1.00 83.31 116 GLN A CA 1
ATOM 918 C C . GLN A 1 116 ? 5.101 -1.805 1.150 1.00 83.31 116 GLN A C 1
ATOM 920 O O . GLN A 1 116 ? 4.065 -1.894 1.794 1.00 83.31 116 GLN A O 1
ATOM 925 N N . ASN A 1 117 ? 6.255 -1.443 1.720 1.00 80.44 117 ASN A N 1
ATOM 926 C CA . ASN A 1 117 ? 6.402 -1.207 3.160 1.00 80.44 117 ASN A CA 1
ATOM 927 C C . ASN A 1 117 ? 5.434 -0.120 3.658 1.00 80.44 117 ASN A C 1
ATOM 929 O O . ASN A 1 117 ? 4.795 -0.248 4.697 1.00 80.44 117 ASN A O 1
ATOM 933 N N . ARG A 1 118 ? 5.252 0.936 2.859 1.00 82.69 118 ARG A N 1
ATOM 934 C CA . ARG A 1 118 ? 4.302 2.010 3.161 1.00 82.69 118 ARG A CA 1
ATOM 935 C C . ARG A 1 118 ? 2.835 1.590 2.999 1.00 82.69 118 ARG A C 1
ATOM 937 O O . ARG A 1 118 ? 1.979 2.127 3.697 1.00 82.69 118 ARG A O 1
ATOM 944 N N . GLN A 1 119 ? 2.525 0.694 2.060 1.00 80.25 119 GLN A N 1
ATOM 945 C CA . GLN A 1 119 ? 1.186 0.101 1.954 1.00 80.25 119 GLN A CA 1
ATOM 946 C C . GLN A 1 119 ? 0.903 -0.788 3.166 1.00 80.25 119 GLN A C 1
ATOM 948 O O . GLN A 1 119 ? -0.077 -0.537 3.851 1.00 80.25 119 GLN A O 1
ATOM 953 N N . ALA A 1 120 ? 1.832 -1.675 3.527 1.00 85.12 120 ALA A N 1
ATOM 954 C CA . ALA A 1 120 ? 1.717 -2.541 4.697 1.00 85.12 120 ALA A CA 1
ATOM 955 C C . ALA A 1 120 ? 1.520 -1.756 6.006 1.00 85.12 120 ALA A C 1
ATOM 957 O O . ALA A 1 120 ? 0.723 -2.154 6.849 1.00 85.12 120 ALA A O 1
ATOM 958 N N . GLU A 1 121 ? 2.195 -0.613 6.183 1.00 85.44 121 GLU A N 1
ATOM 959 C CA . GLU A 1 121 ? 1.980 0.238 7.362 1.00 85.44 121 GLU A CA 1
ATOM 960 C C . GLU A 1 121 ? 0.564 0.841 7.404 1.00 85.44 121 GLU A C 1
ATOM 962 O O . GLU A 1 121 ? -0.040 0.933 8.475 1.00 85.44 121 GLU A O 1
ATOM 967 N N . ARG A 1 122 ? 0.021 1.253 6.248 1.00 82.50 122 ARG A N 1
ATOM 968 C CA . ARG A 1 122 ? -1.367 1.732 6.157 1.00 82.50 122 ARG A CA 1
ATOM 969 C C . ARG A 1 122 ? -2.351 0.604 6.426 1.00 82.50 122 ARG A C 1
ATOM 971 O O . ARG A 1 122 ? -3.243 0.792 7.244 1.00 82.50 122 ARG A O 1
ATOM 978 N N . ASP A 1 123 ? -2.138 -0.550 5.807 1.00 84.94 123 ASP A N 1
ATOM 979 C CA . ASP A 1 123 ? -2.996 -1.722 5.956 1.00 84.94 123 ASP A CA 1
ATOM 980 C C . ASP A 1 123 ? -3.021 -2.198 7.413 1.00 84.94 123 ASP A C 1
ATOM 982 O O . ASP A 1 123 ? -4.089 -2.492 7.941 1.00 84.94 123 ASP A O 1
ATOM 986 N N . ARG A 1 124 ? -1.874 -2.168 8.111 1.00 86.44 124 ARG A N 1
ATOM 987 C CA . ARG A 1 124 ? -1.802 -2.483 9.545 1.00 86.44 124 ARG A CA 1
ATOM 988 C C . ARG A 1 124 ? -2.652 -1.531 10.386 1.00 86.44 124 ARG A C 1
ATOM 990 O O . ARG A 1 124 ? -3.430 -1.986 11.214 1.00 86.44 124 ARG A O 1
ATOM 997 N N . LYS A 1 125 ? -2.541 -0.218 10.156 1.00 81.75 125 LYS A N 1
ATOM 998 C CA . LYS A 1 125 ? -3.338 0.790 10.880 1.00 81.75 125 LYS A CA 1
ATOM 999 C C . LYS A 1 125 ? -4.834 0.644 10.607 1.00 81.75 125 LYS A C 1
ATOM 1001 O O . LYS A 1 125 ? -5.639 0.805 11.518 1.00 81.75 125 LYS A O 1
ATOM 1006 N N . THR A 1 126 ? -5.207 0.348 9.364 1.00 81.06 126 THR A N 1
ATOM 1007 C CA . THR A 1 126 ? -6.601 0.073 9.008 1.00 81.06 126 THR A CA 1
ATOM 1008 C C . THR A 1 126 ? -7.102 -1.185 9.713 1.00 81.06 126 THR A C 1
ATOM 1010 O O . THR A 1 126 ? -8.156 -1.126 10.333 1.00 81.06 126 THR A O 1
ATOM 1013 N N . ALA A 1 127 ? -6.321 -2.268 9.729 1.00 83.06 127 ALA A N 1
ATOM 1014 C CA . ALA A 1 127 ? -6.679 -3.500 10.430 1.00 83.06 127 ALA A CA 1
ATOM 1015 C C . ALA A 1 127 ? -6.829 -3.303 11.951 1.00 83.06 127 ALA A C 1
ATOM 1017 O O . ALA A 1 127 ? -7.786 -3.803 12.537 1.00 83.06 127 ALA A O 1
ATOM 1018 N N . GLU A 1 128 ? -5.934 -2.540 12.591 1.00 80.69 128 GLU A N 1
ATOM 1019 C CA . GLU A 1 128 ? -6.042 -2.179 14.015 1.00 80.69 128 GLU A CA 1
ATOM 1020 C C . GLU A 1 128 ? -7.340 -1.400 14.304 1.00 80.69 128 GLU A C 1
ATOM 1022 O O . GLU A 1 128 ? -8.027 -1.661 15.294 1.00 80.69 128 GLU A O 1
ATOM 1027 N N . ASN A 1 129 ? -7.709 -0.455 13.434 1.00 77.00 129 ASN A N 1
ATOM 1028 C CA . ASN A 1 129 ? -8.948 0.307 13.577 1.00 77.00 129 ASN A CA 1
ATOM 1029 C C . ASN A 1 129 ? -10.195 -0.558 13.341 1.00 77.00 129 ASN A C 1
ATOM 1031 O O . ASN A 1 129 ? -11.155 -0.469 14.106 1.00 77.00 129 ASN A O 1
ATOM 1035 N N . ASP A 1 130 ? -10.179 -1.404 12.314 1.00 82.25 130 ASP A N 1
ATOM 1036 C CA . ASP A 1 130 ? -11.286 -2.308 12.004 1.00 82.25 130 ASP A CA 1
ATOM 1037 C C . ASP A 1 130 ? -11.512 -3.306 13.145 1.00 82.25 130 ASP A C 1
ATOM 1039 O O . ASP A 1 130 ? -12.656 -3.546 13.531 1.00 82.25 130 ASP A O 1
ATOM 1043 N N . PHE A 1 131 ? -10.436 -3.805 13.764 1.00 79.56 131 PHE A N 1
ATOM 1044 C CA . PHE A 1 131 ? -10.514 -4.633 14.967 1.00 79.56 131 PHE A CA 1
ATOM 1045 C C . PHE A 1 131 ? -11.216 -3.901 16.121 1.00 79.56 131 PHE A C 1
ATOM 1047 O O . PHE A 1 131 ? -12.162 -4.433 16.703 1.00 79.56 131 PHE A O 1
ATOM 1054 N N . LYS A 1 132 ? -10.822 -2.651 16.409 1.00 79.62 132 LYS A N 1
ATOM 1055 C CA . LYS A 1 132 ? -11.441 -1.826 17.465 1.00 79.62 132 LYS A CA 1
ATOM 1056 C C . LYS A 1 132 ? -12.924 -1.558 17.202 1.00 79.62 132 LYS A C 1
ATOM 1058 O O . LYS A 1 132 ? -13.739 -1.630 18.122 1.00 79.62 132 LYS A O 1
ATOM 1063 N N . VAL A 1 133 ? -13.288 -1.254 15.956 1.00 79.88 133 VAL A N 1
ATOM 1064 C CA . VAL A 1 133 ? -14.688 -1.034 15.561 1.00 79.88 133 VAL A CA 1
ATOM 1065 C C . VAL A 1 133 ? -15.502 -2.317 15.705 1.00 79.88 133 VAL A C 1
ATOM 1067 O O . VAL A 1 133 ? -16.612 -2.264 16.236 1.00 79.88 133 VAL A O 1
ATOM 1070 N N . ASN A 1 134 ? -14.955 -3.457 15.279 1.00 80.50 134 ASN A N 1
ATOM 1071 C CA . ASN A 1 134 ? -15.640 -4.741 15.372 1.00 80.50 134 ASN A CA 1
ATOM 1072 C C . ASN A 1 134 ? -15.892 -5.139 16.833 1.00 80.50 134 ASN A C 1
ATOM 1074 O O . ASN A 1 134 ? -17.031 -5.419 17.195 1.00 80.50 134 ASN A O 1
ATOM 1078 N N . LEU A 1 135 ? -14.871 -5.035 17.691 1.00 81.00 135 LEU A N 1
ATOM 1079 C CA . LEU A 1 135 ? -14.998 -5.304 19.126 1.00 81.00 135 LEU A CA 1
ATOM 1080 C C . LEU A 1 135 ? -16.055 -4.400 19.783 1.00 81.00 135 LEU A C 1
ATOM 1082 O O . LEU A 1 135 ? -16.897 -4.859 20.551 1.00 81.00 135 LEU A O 1
ATOM 1086 N N . LYS A 1 136 ? -16.069 -3.106 19.437 1.00 80.12 136 LYS A N 1
ATOM 1087 C CA . LYS A 1 136 ? -17.087 -2.165 19.929 1.00 80.12 136 LYS A CA 1
ATOM 1088 C C . LYS A 1 136 ? -18.495 -2.544 19.464 1.00 80.12 136 LYS A C 1
ATOM 1090 O O . LYS A 1 136 ? -19.447 -2.389 20.227 1.00 80.12 136 LYS A O 1
ATOM 1095 N N . SER A 1 137 ? -18.637 -3.010 18.224 1.00 77.69 137 SER A N 1
ATOM 1096 C CA . SER A 1 137 ? -19.918 -3.467 17.683 1.00 77.69 137 SER A CA 1
ATOM 1097 C C . SER A 1 137 ? -20.421 -4.725 18.393 1.00 77.69 137 SER A C 1
ATOM 1099 O O . SER A 1 137 ? -21.622 -4.844 18.628 1.00 77.69 137 SER A O 1
ATOM 1101 N N . GLU A 1 138 ? -19.519 -5.637 18.749 1.00 82.69 138 GLU A N 1
ATOM 1102 C CA . GLU A 1 138 ? -19.829 -6.860 19.491 1.00 82.69 138 GLU A CA 1
ATOM 1103 C C . GLU A 1 138 ? -20.333 -6.547 20.905 1.00 82.69 138 GLU A C 1
ATOM 1105 O O . GLU A 1 138 ? -21.454 -6.922 21.246 1.00 82.69 138 GLU A O 1
ATOM 1110 N N . ILE A 1 139 ? -19.594 -5.733 21.667 1.00 79.06 139 ILE A N 1
ATOM 1111 C CA . ILE A 1 139 ? -19.991 -5.299 23.020 1.00 79.06 139 ILE A CA 1
ATOM 1112 C C . ILE A 1 139 ? -21.344 -4.573 22.999 1.00 79.06 139 ILE A C 1
ATOM 1114 O O . ILE A 1 139 ? -22.194 -4.774 23.866 1.00 79.06 139 ILE A O 1
ATOM 1118 N N . LEU A 1 140 ? -21.570 -3.708 22.006 1.00 77.62 140 LEU A N 1
ATOM 1119 C CA . LEU A 1 140 ? -22.840 -2.995 21.882 1.00 77.62 140 LEU A CA 1
ATOM 1120 C C . LEU A 1 140 ? -23.999 -3.945 21.547 1.00 77.62 140 LEU A C 1
ATOM 1122 O O . LEU A 1 140 ? -25.109 -3.745 22.040 1.00 77.62 140 LEU A O 1
ATOM 1126 N N . SER A 1 141 ? -23.758 -4.960 20.714 1.00 84.94 141 SER A N 1
ATOM 1127 C CA . SER A 1 141 ? -24.752 -5.991 20.407 1.00 84.94 141 SER A CA 1
ATOM 1128 C C . SER A 1 141 ? -25.142 -6.770 21.663 1.00 84.94 141 SER A C 1
ATOM 1130 O O . SER A 1 141 ? -26.329 -7.024 21.875 1.00 84.94 141 SER A O 1
ATOM 1132 N N . GLU A 1 142 ? -24.170 -7.102 22.512 1.00 84.25 142 GLU A N 1
ATOM 1133 C CA . GLU A 1 142 ? -24.402 -7.767 23.796 1.00 84.25 142 GLU A CA 1
ATOM 1134 C C . GLU A 1 142 ? -25.200 -6.879 24.771 1.00 84.25 142 GLU A C 1
ATOM 1136 O O . GLU A 1 142 ? -26.244 -7.298 25.268 1.00 84.25 142 GLU A O 1
ATOM 1141 N N . ASP A 1 143 ? -24.821 -5.606 24.955 1.00 81.88 143 ASP A N 1
ATOM 1142 C CA . ASP A 1 143 ? -25.562 -4.667 25.824 1.00 81.88 143 ASP A CA 1
ATOM 1143 C C . ASP A 1 143 ? -27.010 -4.440 25.347 1.00 81.88 143 ASP A C 1
ATOM 1145 O O . ASP A 1 143 ? -27.937 -4.304 26.155 1.00 81.88 143 ASP A O 1
ATOM 1149 N N . ILE A 1 144 ? -27.238 -4.412 24.029 1.00 88.75 144 ILE A N 1
ATOM 1150 C CA . ILE A 1 144 ? -28.591 -4.326 23.465 1.00 88.75 144 ILE A CA 1
ATOM 1151 C C . ILE A 1 144 ? -29.393 -5.596 23.768 1.00 88.75 144 ILE A C 1
ATOM 1153 O O . ILE A 1 144 ? -30.557 -5.465 24.158 1.00 88.75 144 ILE A O 1
ATOM 1157 N N . HIS A 1 145 ? -28.804 -6.790 23.632 1.00 88.25 145 HIS A N 1
ATOM 1158 C CA . HIS A 1 145 ? -29.472 -8.048 23.990 1.00 88.25 145 HIS A CA 1
ATOM 1159 C C . HIS A 1 145 ? -29.885 -8.053 25.464 1.00 88.25 145 HIS A C 1
ATOM 1161 O O . HIS A 1 145 ? -31.054 -8.274 25.775 1.00 88.25 145 HIS A O 1
ATOM 1167 N N . ASP A 1 146 ? -28.981 -7.663 26.360 1.00 84.12 146 ASP A N 1
ATOM 1168 C CA . ASP A 1 146 ? -29.253 -7.572 27.794 1.00 84.12 146 ASP A CA 1
ATOM 1169 C C . ASP A 1 146 ? -30.402 -6.614 28.133 1.00 84.12 146 ASP A C 1
ATOM 1171 O O . ASP A 1 146 ? -31.229 -6.865 29.019 1.00 84.12 146 ASP A O 1
ATOM 1175 N N . LYS A 1 147 ? -30.448 -5.455 27.467 1.00 83.19 147 LYS A N 1
ATOM 1176 C CA . LYS A 1 147 ? -31.539 -4.486 27.644 1.00 83.19 147 LYS A CA 1
ATOM 1177 C C . LYS A 1 147 ? -32.855 -5.031 27.106 1.00 83.19 147 LYS A C 1
ATOM 1179 O O . LYS A 1 147 ? -33.888 -4.812 27.741 1.00 83.19 147 LYS A O 1
ATOM 1184 N N . LEU A 1 148 ? -32.825 -5.718 25.966 1.00 90.75 148 LEU A N 1
ATOM 1185 C CA . LEU A 1 148 ? -34.006 -6.323 25.364 1.00 90.75 148 LEU A CA 1
ATOM 1186 C C .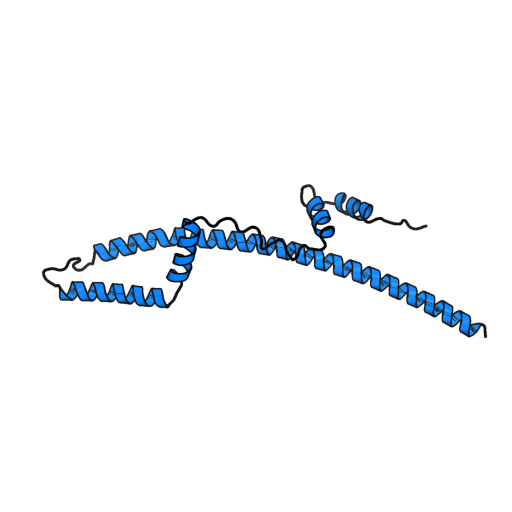 LEU A 1 148 ? -34.592 -7.392 26.290 1.00 90.75 148 LEU A C 1
ATOM 1188 O O . LEU A 1 148 ? -35.783 -7.335 26.594 1.00 90.75 148 LEU A O 1
ATOM 1192 N N . ASP A 1 149 ? -33.757 -8.273 26.836 1.00 92.44 149 ASP A N 1
ATOM 1193 C CA . ASP A 1 149 ? -34.177 -9.304 27.788 1.00 92.44 149 ASP A CA 1
ATOM 1194 C C . ASP A 1 149 ? -34.813 -8.699 29.043 1.00 92.44 149 ASP A C 1
ATOM 1196 O O . ASP A 1 149 ? -35.869 -9.148 29.498 1.00 92.44 149 ASP A O 1
ATOM 1200 N N . LYS A 1 150 ? -34.243 -7.610 29.573 1.00 86.88 150 LYS A N 1
ATOM 1201 C CA . LYS A 1 150 ? -34.828 -6.879 30.711 1.00 86.88 150 LYS A CA 1
ATOM 1202 C C . LYS A 1 150 ? -36.211 -6.312 30.384 1.00 86.88 150 LYS A C 1
ATOM 1204 O O . LYS A 1 150 ? -37.113 -6.400 31.219 1.00 86.88 150 LYS A O 1
ATOM 1209 N N . ILE A 1 151 ? -36.393 -5.744 29.191 1.00 92.31 151 ILE A N 1
ATOM 1210 C CA . ILE A 1 151 ? -37.690 -5.215 28.742 1.00 92.31 151 ILE A CA 1
ATOM 1211 C C . ILE A 1 151 ? -38.705 -6.351 28.577 1.00 92.31 151 ILE A C 1
ATOM 1213 O O . ILE A 1 151 ? -39.840 -6.222 29.036 1.00 92.31 151 ILE A O 1
ATOM 1217 N N . LEU A 1 152 ? -38.303 -7.478 27.984 1.00 93.06 152 LEU A N 1
ATOM 1218 C CA . LEU A 1 152 ? -39.161 -8.654 27.823 1.00 93.06 152 LEU A CA 1
ATOM 1219 C C . LEU A 1 152 ? -39.602 -9.217 29.180 1.00 93.06 152 LEU A C 1
ATOM 1221 O O . LEU A 1 152 ? -40.783 -9.508 29.376 1.00 93.06 152 LEU A O 1
ATOM 1225 N N . MET A 1 153 ? -38.691 -9.291 30.155 1.00 91.56 153 MET A N 1
ATOM 1226 C CA . MET A 1 153 ? -39.029 -9.687 31.526 1.00 91.56 153 MET A CA 1
ATOM 1227 C C . MET A 1 153 ? -40.020 -8.716 32.180 1.00 91.56 153 MET A C 1
ATOM 1229 O O . MET A 1 153 ? -40.961 -9.154 32.845 1.00 91.56 153 MET A O 1
ATOM 1233 N N . GLN A 1 154 ? -39.849 -7.404 31.981 1.00 92.25 154 GLN A N 1
ATOM 1234 C CA . GLN A 1 154 ? -40.786 -6.398 32.491 1.00 92.25 154 GLN A CA 1
ATOM 1235 C C . GLN A 1 154 ? -42.174 -6.520 31.856 1.00 92.25 154 GLN A C 1
ATOM 1237 O O . GLN A 1 154 ? -43.171 -6.437 32.574 1.00 92.25 154 GLN A O 1
ATOM 1242 N N . GLN A 1 155 ? -42.254 -6.744 30.541 1.00 91.69 155 GLN A N 1
ATOM 1243 C CA . GLN A 1 155 ? -43.528 -6.977 29.858 1.00 91.69 155 GLN A CA 1
ATOM 1244 C C . GLN A 1 155 ? -44.215 -8.241 30.373 1.00 91.69 155 GLN A C 1
ATOM 1246 O O . GLN A 1 155 ? -45.409 -8.205 30.653 1.00 91.69 155 GLN A O 1
ATOM 1251 N N . ALA A 1 156 ? -43.472 -9.332 30.573 1.00 91.94 156 ALA A N 1
ATOM 1252 C CA . ALA A 1 156 ? -44.026 -10.570 31.112 1.00 91.94 156 ALA A CA 1
ATOM 1253 C C . ALA A 1 156 ? -44.592 -10.390 32.533 1.00 91.94 156 ALA A C 1
ATOM 1255 O O . ALA A 1 156 ? -45.658 -10.924 32.845 1.00 91.94 156 ALA A O 1
ATOM 1256 N N . ASP A 1 157 ? -43.914 -9.629 33.400 1.00 92.50 157 ASP A N 1
ATOM 1257 C CA . ASP A 1 157 ? -44.431 -9.322 34.740 1.00 92.50 157 ASP A CA 1
ATOM 1258 C C . ASP A 1 157 ? -45.675 -8.424 34.673 1.00 92.50 157 ASP A C 1
ATOM 1260 O O . ASP A 1 157 ? -46.661 -8.660 35.372 1.00 92.50 157 ASP A O 1
ATOM 1264 N N . MET A 1 158 ? -45.667 -7.426 33.786 1.00 88.81 158 MET A N 1
ATOM 1265 C CA . MET A 1 158 ? -46.817 -6.552 33.557 1.00 88.81 158 MET A CA 1
ATOM 1266 C C . MET A 1 158 ? -48.029 -7.339 33.043 1.00 88.81 158 MET A C 1
ATOM 1268 O O . MET A 1 158 ? -49.127 -7.156 33.566 1.00 88.81 158 MET A O 1
ATOM 1272 N N . GLN A 1 159 ? -47.825 -8.273 32.111 1.00 91.94 159 GLN A N 1
ATOM 1273 C CA . GLN A 1 159 ? -48.871 -9.149 31.583 1.00 91.94 159 GLN A CA 1
ATOM 1274 C C . GLN A 1 159 ? -49.492 -10.005 32.693 1.00 91.94 159 GLN A C 1
ATOM 1276 O O . GLN A 1 159 ? -50.707 -10.030 32.853 1.00 91.94 159 GLN A O 1
ATOM 1281 N N . LYS A 1 160 ? -48.666 -10.624 33.548 1.00 90.25 160 LYS A N 1
ATOM 1282 C CA . LYS A 1 160 ? -49.159 -11.400 34.701 1.00 90.25 160 LYS A CA 1
ATOM 1283 C C . LYS A 1 160 ? -49.984 -10.554 35.671 1.00 90.25 160 LYS A C 1
ATOM 1285 O O . LYS A 1 160 ? -50.947 -11.049 36.255 1.00 90.25 160 LYS A O 1
ATOM 1290 N N . ARG A 1 161 ? -49.604 -9.290 35.885 1.00 89.12 161 ARG A N 1
ATOM 1291 C CA . ARG A 1 161 ? -50.377 -8.359 36.722 1.00 89.12 161 ARG A CA 1
ATOM 1292 C C . ARG A 1 161 ? -51.727 -8.028 36.086 1.00 89.12 161 ARG A C 1
ATOM 1294 O O . ARG A 1 161 ? -52.711 -7.998 36.817 1.00 89.12 161 ARG A O 1
ATOM 1301 N N . MET A 1 162 ? -51.775 -7.827 34.768 1.00 85.94 162 MET A N 1
ATOM 1302 C CA . MET A 1 162 ? -53.021 -7.599 34.024 1.00 85.94 162 MET A CA 1
ATOM 1303 C C . MET A 1 162 ? -53.962 -8.806 34.115 1.00 85.94 162 MET A C 1
ATOM 1305 O O . MET A 1 162 ? -55.099 -8.643 34.549 1.00 85.94 162 MET A O 1
ATOM 1309 N N . ASP A 1 163 ? -53.469 -10.020 33.855 1.00 87.88 163 ASP A N 1
ATOM 1310 C CA . ASP A 1 163 ? -54.269 -11.252 33.945 1.00 87.88 163 ASP A CA 1
ATOM 1311 C C . ASP A 1 163 ? -54.855 -11.468 35.354 1.00 87.88 163 ASP A C 1
ATOM 1313 O O . ASP A 1 163 ? -55.984 -11.932 35.527 1.00 87.88 163 ASP A O 1
ATOM 1317 N N . ASN A 1 164 ? -54.090 -11.134 36.399 1.00 86.75 164 ASN A N 1
ATOM 1318 C CA . ASN A 1 164 ? -54.555 -11.234 37.784 1.00 86.75 164 ASN A CA 1
ATOM 1319 C C . ASN A 1 164 ? -55.615 -10.181 38.139 1.00 86.75 164 ASN A C 1
ATOM 1321 O O . ASN A 1 164 ? -56.443 -10.435 39.015 1.00 86.75 164 ASN A O 1
ATOM 1325 N N . LEU A 1 165 ? -55.583 -9.007 37.503 1.00 82.62 165 LEU A N 1
ATOM 1326 C CA . LEU A 1 165 ? -56.613 -7.980 37.667 1.00 82.62 165 LEU A CA 1
ATOM 1327 C C . LEU A 1 165 ? -57.902 -8.373 36.942 1.00 82.62 165 LEU A C 1
ATOM 1329 O O . LEU A 1 165 ? -58.974 -8.185 37.512 1.00 82.62 165 LEU A O 1
ATOM 1333 N N . GLU A 1 166 ? -57.805 -8.970 35.753 1.00 79.12 166 GLU A N 1
ATOM 1334 C CA . GLU A 1 166 ? -58.965 -9.478 35.009 1.00 79.12 166 GLU A CA 1
ATOM 1335 C C . GLU A 1 166 ? -59.683 -10.610 35.750 1.00 79.12 166 GLU A C 1
ATOM 1337 O O . GLU A 1 166 ? -60.903 -10.601 35.827 1.00 79.12 166 GLU A O 1
ATOM 1342 N N . LYS A 1 167 ? -58.955 -11.540 36.382 1.00 72.44 167 LYS A N 1
ATOM 1343 C CA . LYS A 1 167 ? -59.559 -12.639 37.167 1.00 72.44 167 LYS A CA 1
ATOM 1344 C C . LYS A 1 167 ? -60.261 -12.204 38.457 1.00 72.44 167 LYS A C 1
ATOM 1346 O O . LYS A 1 167 ? -60.898 -13.032 39.106 1.00 72.44 167 LYS A O 1
ATOM 1351 N N . LYS A 1 168 ? -60.056 -10.961 38.901 1.00 63.88 168 LYS A N 1
ATOM 1352 C CA . LYS A 1 168 ? -60.614 -10.440 40.158 1.00 63.88 168 LYS A CA 1
ATOM 1353 C C . LYS A 1 168 ? -61.973 -9.752 39.962 1.00 63.88 168 LYS A C 1
ATOM 1355 O O . LYS A 1 168 ? -62.601 -9.393 40.958 1.00 63.88 168 LYS A O 1
ATOM 1360 N N . TYR A 1 169 ? -62.397 -9.583 38.714 1.00 50.25 169 TYR A N 1
ATOM 1361 C CA . TYR A 1 169 ? -63.724 -9.130 38.305 1.00 50.25 169 TYR A CA 1
ATOM 1362 C C . TYR A 1 169 ? -64.526 -10.300 37.732 1.00 50.25 169 TYR A C 1
ATOM 1364 O O . TYR A 1 169 ? -65.768 -10.248 37.866 1.00 50.25 169 TYR A O 1
#

Sequence (169 aa):
MRDKVTREELAQIILDEELLTNDAAEIIEILKDTKVSKEVNTKRTSMTFGQRLADRITLFAGSWKFIIIFLATLLGWIVFNQLTGNHSFDPYPFILLNLVLSCVAAIQAPVILMSQNRQAERDRKTAENDFKVNLKSEILSEDIHDKLDKILMQQADMQKRMDNLEKKY

Radius of gyration: 33.42 Å; chains: 1; bounding box: 92×29×87 Å

Secondary structure (DSSP, 8-state):
------HHHHHHHHHHSS--SSHHHHHHHHHH-TTGGGSTT-------HHHHHHHHHHHHHTSHHHHHHHHHHHHHHHHHHHHHGGG-SS-TTTHHHHHHHHHHHHHHHHHHHHHHHHHHHHHHHHHHHHHHHHHHHHHHHHHHHHHHHHHHHHHHHHHHHHHHHHTT-

Foldseek 3Di:
DDDDCDPVNVLVVVVVPDDDDDVSVVLVVLVPDPPPPPPPPPPPPPQPPVNVVLVVCCVQVPDPVNVVVVVVVVVVLVVVQVVVVVPRPQDPVRPVVVVVVVVVVVVVVVSVVVVVVVVVVVVVVVVVVVVSVVVVVVVVVVVVVVVVVVVVVVVVVVVVVVVVVVVVD

pLDDT: mean 73.41, std 15.59, range [38.66, 93.06]